Protein AF-A0AAJ1RWC3-F1 (afdb_monomer_lite)

Sequence (72 aa):
MQTQRAARAFGLALLLALSTVAAPASAQDAVQDPKQPSVDNPHMHFWGDSGLNNCWTHFDGNDSSGSASEGF

Structure (mmCIF, N/CA/C/O backbone):
data_AF-A0AAJ1RWC3-F1
#
_entry.id   AF-A0AAJ1RWC3-F1
#
loop_
_atom_site.group_PDB
_atom_site.id
_atom_site.type_symbol
_atom_site.label_atom_id
_atom_site.label_alt_id
_atom_site.label_comp_id
_atom_site.label_asym_id
_atom_site.label_entity_id
_atom_site.label_seq_id
_atom_site.pdbx_PDB_ins_code
_atom_site.Cartn_x
_atom_site.Cartn_y
_atom_site.Cartn_z
_atom_site.occupancy
_atom_site.B_iso_or_equiv
_atom_site.auth_seq_id
_atom_site.auth_comp_id
_atom_site.auth_asym_id
_atom_site.auth_atom_id
_atom_site.pdbx_PDB_model_num
ATOM 1 N N . MET A 1 1 ? -19.003 1.007 50.152 1.00 59.75 1 MET A N 1
ATOM 2 C CA . MET A 1 1 ? -18.183 0.024 49.396 1.00 59.75 1 MET A CA 1
ATOM 3 C C . MET A 1 1 ? -18.889 -0.533 48.149 1.00 59.75 1 MET A C 1
ATOM 5 O O . MET A 1 1 ? -18.241 -0.632 47.116 1.00 59.75 1 MET A O 1
ATOM 9 N N . GLN A 1 2 ? -20.189 -0.867 48.193 1.00 64.88 2 GLN A N 1
ATOM 10 C CA . GLN A 1 2 ? -20.948 -1.391 47.034 1.00 64.88 2 GLN A CA 1
ATOM 11 C C . GLN A 1 2 ? -21.127 -0.385 45.881 1.00 64.88 2 GLN A C 1
ATOM 13 O O . GLN A 1 2 ? -20.899 -0.732 44.726 1.00 64.88 2 GLN A O 1
ATOM 18 N N . THR A 1 3 ? -21.451 0.872 46.186 1.00 69.75 3 THR A N 1
ATOM 19 C CA . THR A 1 3 ? -21.633 1.954 45.197 1.00 69.75 3 THR A CA 1
ATOM 20 C C . THR A 1 3 ? -20.373 2.230 44.374 1.00 69.75 3 THR A C 1
ATOM 22 O O . THR A 1 3 ? -20.446 2.403 43.162 1.00 69.75 3 THR A O 1
ATOM 25 N N . GLN A 1 4 ? -19.196 2.169 45.000 1.00 70.62 4 GLN A N 1
ATOM 26 C CA . GLN A 1 4 ? -17.906 2.338 44.322 1.00 70.62 4 GLN A CA 1
ATOM 27 C C . GLN A 1 4 ? -17.563 1.162 43.391 1.00 70.62 4 GLN A C 1
ATOM 29 O O . GLN A 1 4 ? -16.915 1.359 42.366 1.00 70.62 4 GLN A O 1
ATOM 34 N N . ARG A 1 5 ? -18.005 -0.060 43.718 1.00 73.12 5 ARG A N 1
ATOM 35 C CA . ARG A 1 5 ? -17.872 -1.226 42.827 1.00 73.12 5 ARG A CA 1
ATOM 36 C C . ARG A 1 5 ? -18.831 -1.130 41.638 1.00 73.12 5 ARG A C 1
ATOM 38 O O . ARG A 1 5 ? -18.406 -1.376 40.515 1.00 73.12 5 ARG A O 1
ATOM 45 N N . ALA A 1 6 ? -20.073 -0.706 41.875 1.00 77.81 6 ALA A N 1
ATOM 46 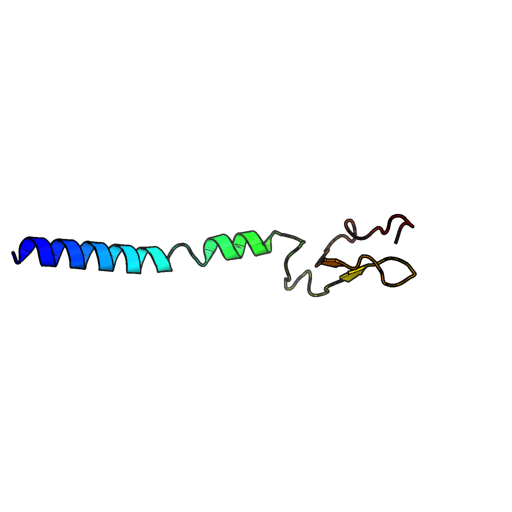C CA . ALA A 1 6 ? -21.070 -0.507 40.824 1.00 77.81 6 ALA A CA 1
ATOM 47 C C . ALA A 1 6 ? -20.647 0.581 39.822 1.00 77.81 6 ALA A C 1
ATOM 49 O O . ALA A 1 6 ? -20.711 0.354 38.620 1.00 77.81 6 ALA A O 1
ATOM 50 N N . ALA A 1 7 ? -20.124 1.714 40.304 1.00 84.88 7 ALA A N 1
ATOM 51 C CA . ALA A 1 7 ? -19.632 2.793 39.445 1.00 84.88 7 ALA A CA 1
ATOM 52 C C . ALA A 1 7 ? -18.456 2.352 38.552 1.00 84.88 7 ALA A C 1
ATOM 54 O O . ALA A 1 7 ? -18.415 2.681 37.369 1.00 84.88 7 ALA A O 1
ATOM 55 N N . ARG A 1 8 ? -17.519 1.557 39.093 1.00 84.00 8 ARG A N 1
ATOM 56 C CA . ARG A 1 8 ? -16.394 1.002 38.318 1.00 84.00 8 ARG A CA 1
ATOM 57 C C . ARG A 1 8 ? -16.855 -0.004 37.263 1.00 84.00 8 ARG A C 1
ATOM 59 O O . ARG A 1 8 ? -16.357 0.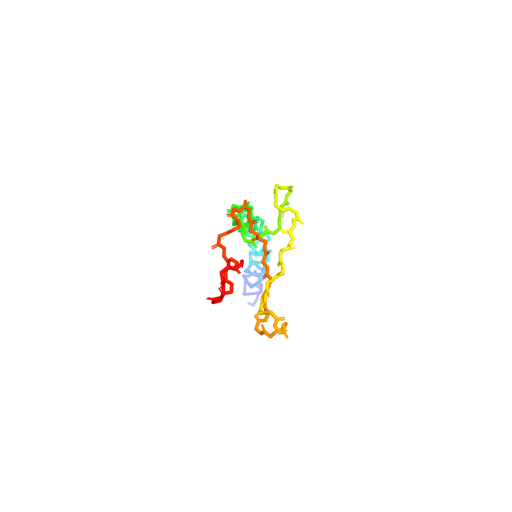035 36.144 1.00 84.00 8 ARG A O 1
ATOM 66 N N . ALA A 1 9 ? -17.808 -0.871 37.606 1.00 88.44 9 ALA A N 1
ATOM 67 C CA . ALA A 1 9 ? -18.386 -1.826 36.663 1.00 88.44 9 ALA A CA 1
ATOM 68 C C . ALA A 1 9 ? -19.119 -1.113 35.516 1.00 88.44 9 ALA A C 1
ATOM 70 O O . ALA A 1 9 ? -18.941 -1.477 34.358 1.00 88.44 9 ALA A O 1
ATOM 71 N N . PHE A 1 10 ? -19.867 -0.052 35.828 1.00 91.62 10 PHE A N 1
ATOM 72 C CA . PHE A 1 10 ? -20.530 0.778 34.824 1.00 91.62 10 PHE A CA 1
ATOM 73 C C . PHE A 1 10 ? -19.535 1.483 33.898 1.00 91.62 10 PHE A C 1
ATOM 75 O O . PHE A 1 10 ? -19.711 1.463 32.685 1.00 91.62 10 PHE A O 1
ATOM 82 N N . GLY A 1 11 ? -18.465 2.061 34.455 1.00 92.12 11 GLY A N 1
ATOM 83 C CA . GLY A 1 11 ? -17.413 2.701 33.663 1.00 92.12 11 GLY A CA 1
ATOM 84 C C . GLY A 1 11 ? -16.717 1.724 32.712 1.00 92.12 11 GLY A C 1
ATOM 85 O O . GLY A 1 11 ? -16.530 2.039 31.542 1.00 92.12 11 GLY A O 1
ATOM 86 N N . LEU A 1 12 ? -16.399 0.514 33.185 1.00 91.06 12 LEU A N 1
ATOM 87 C CA . LEU A 1 12 ? -15.820 -0.539 32.345 1.00 91.06 12 LEU A CA 1
ATOM 88 C C . LEU A 1 12 ? -16.782 -0.989 31.240 1.00 91.06 12 LEU A C 1
ATOM 90 O O . LEU A 1 12 ? -16.366 -1.098 30.091 1.00 91.06 12 LEU A O 1
ATOM 94 N N . ALA A 1 13 ? -18.061 -1.204 31.562 1.00 90.00 13 ALA A N 1
ATOM 95 C CA . ALA A 1 13 ? -19.071 -1.591 30.579 1.00 90.00 13 ALA A CA 1
ATOM 96 C C . ALA A 1 13 ? -19.267 -0.516 29.499 1.00 90.00 13 ALA A C 1
ATOM 98 O O . ALA A 1 13 ? -19.377 -0.841 28.320 1.00 90.00 13 ALA A O 1
ATOM 99 N N . LEU A 1 14 ? -19.249 0.762 29.885 1.00 88.56 14 LEU A N 1
ATOM 100 C CA . LEU A 1 14 ? -19.349 1.878 28.950 1.00 88.56 14 LEU A CA 1
ATOM 101 C C . LEU A 1 14 ? -18.122 1.958 28.027 1.00 88.56 14 LEU A C 1
ATOM 103 O O . LEU A 1 14 ? -18.286 2.126 26.823 1.00 88.56 14 LEU A O 1
ATOM 107 N N . LEU A 1 15 ? -16.909 1.783 28.564 1.00 86.62 15 LEU A N 1
ATOM 108 C CA . LEU A 1 15 ? -15.674 1.746 27.768 1.00 86.62 15 LEU A CA 1
ATOM 109 C C . LEU A 1 15 ? -15.661 0.576 26.771 1.00 86.62 15 LEU A C 1
ATOM 111 O O . LEU A 1 15 ? -15.280 0.764 25.619 1.00 86.62 15 LEU A O 1
ATOM 115 N N . LEU A 1 16 ? -16.114 -0.608 27.197 1.00 85.31 16 LEU A N 1
ATOM 116 C CA . LEU A 1 16 ? -16.266 -1.793 26.343 1.00 85.31 16 LEU A CA 1
ATOM 117 C C . LEU A 1 16 ? -17.348 -1.618 25.270 1.00 85.31 16 LEU A C 1
ATOM 119 O O . LEU A 1 16 ? -17.196 -2.119 24.163 1.00 85.31 16 LEU A O 1
ATOM 123 N N . ALA A 1 17 ? -18.436 -0.909 25.571 1.00 83.00 17 ALA A N 1
ATOM 124 C CA . ALA A 1 17 ? -19.455 -0.602 24.574 1.00 83.00 17 ALA A CA 1
ATOM 125 C C . ALA A 1 17 ? -18.922 0.400 23.534 1.00 83.00 17 ALA A C 1
ATOM 127 O O . ALA A 1 17 ? -19.045 0.174 22.332 1.00 83.00 17 ALA A O 1
ATOM 128 N N . LEU A 1 18 ? -18.264 1.473 23.984 1.00 77.88 18 LEU A N 1
ATOM 129 C CA . LEU A 1 18 ? -17.716 2.523 23.119 1.00 77.88 18 LEU A CA 1
ATOM 130 C C . LEU A 1 18 ? -16.584 2.027 22.209 1.00 77.88 18 LEU A C 1
ATOM 132 O O . LEU A 1 18 ? -16.466 2.507 21.082 1.00 77.88 18 LEU A O 1
ATOM 136 N N . SER A 1 19 ? -15.783 1.052 22.650 1.00 70.25 19 SER A N 1
ATOM 137 C CA . SER A 1 19 ? -14.701 0.490 21.829 1.00 70.25 19 SER A CA 1
ATOM 138 C C . SER A 1 19 ? -15.197 -0.240 20.575 1.00 70.25 19 SER A C 1
ATOM 140 O O . SER A 1 19 ? -14.440 -0.381 19.618 1.00 70.25 19 SER A O 1
ATOM 142 N N . THR A 1 20 ? -16.463 -0.669 20.541 1.00 66.00 20 THR A N 1
ATOM 143 C CA . THR A 1 20 ? -17.038 -1.409 19.402 1.00 66.00 20 THR A CA 1
ATOM 144 C C . THR A 1 20 ? -17.690 -0.522 18.337 1.00 66.00 20 THR A C 1
ATOM 146 O O . THR A 1 20 ? -17.875 -0.971 17.210 1.00 66.00 20 THR A O 1
ATOM 149 N N . VAL A 1 21 ? -18.011 0.741 18.649 1.00 62.72 21 VAL A N 1
ATOM 150 C CA . VAL A 1 21 ? -18.824 1.609 17.768 1.00 62.72 21 VAL A CA 1
ATOM 151 C C . VAL A 1 21 ? -17.974 2.461 16.814 1.00 62.72 21 VAL A C 1
ATOM 153 O O . VAL A 1 21 ? -18.449 2.845 15.751 1.00 62.72 21 VAL A O 1
ATOM 156 N N . ALA A 1 22 ? -16.705 2.725 17.138 1.00 55.50 22 ALA A N 1
ATOM 157 C CA . ALA A 1 22 ? -15.851 3.616 16.338 1.00 55.50 22 ALA A CA 1
ATOM 158 C C . ALA A 1 22 ? -14.927 2.903 15.331 1.00 55.50 22 ALA A C 1
ATOM 160 O O . ALA A 1 22 ? -14.353 3.557 14.467 1.00 55.50 22 ALA A O 1
ATOM 161 N N . ALA A 1 23 ? -14.774 1.580 15.422 1.00 53.56 23 ALA A N 1
ATOM 162 C CA . ALA A 1 23 ? -13.875 0.819 14.552 1.00 53.56 23 ALA A CA 1
ATOM 163 C C . ALA A 1 23 ? -14.313 0.707 13.069 1.00 53.56 23 ALA A C 1
ATOM 165 O O . ALA A 1 23 ? -13.431 0.697 12.213 1.00 53.56 23 ALA A O 1
ATOM 166 N N . PRO A 1 24 ? -15.616 0.626 12.711 1.00 53.78 24 PRO A N 1
ATOM 167 C CA . PRO A 1 24 ? -15.992 0.376 11.315 1.00 53.78 24 PRO A CA 1
ATOM 168 C C . PRO A 1 24 ? -15.942 1.622 10.421 1.00 53.78 24 PRO A C 1
ATOM 170 O O . PRO A 1 24 ? -15.664 1.499 9.235 1.00 53.78 24 PRO A O 1
ATOM 173 N N . ALA A 1 25 ? -16.202 2.818 10.962 1.00 55.25 25 ALA A N 1
ATOM 174 C CA . ALA A 1 25 ? -16.359 4.026 10.145 1.00 55.25 25 ALA A CA 1
ATOM 175 C C . ALA A 1 25 ? -15.019 4.578 9.625 1.00 55.25 25 ALA A C 1
ATOM 177 O O . ALA A 1 25 ? -14.929 5.007 8.480 1.00 55.25 25 ALA A O 1
ATOM 178 N N . SER A 1 26 ? -13.953 4.512 10.426 1.00 54.94 26 SER A N 1
ATOM 179 C CA . SER A 1 26 ? -12.601 4.920 10.011 1.00 54.94 26 SER A CA 1
ATOM 180 C C . SER A 1 26 ? -11.928 3.920 9.062 1.00 54.94 26 SER A C 1
ATOM 182 O O . SER A 1 26 ? -11.006 4.294 8.346 1.00 54.94 26 SER A O 1
ATOM 184 N N . ALA A 1 27 ? -12.416 2.677 8.989 1.00 53.84 27 ALA A N 1
ATOM 185 C CA . ALA A 1 27 ? -12.026 1.726 7.947 1.00 53.84 27 ALA A CA 1
ATOM 186 C C . ALA A 1 27 ? -12.724 2.006 6.601 1.00 53.84 27 ALA A C 1
ATOM 188 O O . ALA A 1 27 ? -12.243 1.569 5.561 1.00 53.84 27 ALA A O 1
ATOM 189 N N . GLN A 1 28 ? -13.842 2.741 6.602 1.00 53.38 28 GLN A N 1
ATOM 190 C CA . GLN A 1 28 ? -14.521 3.153 5.370 1.00 53.38 28 GLN A CA 1
ATOM 191 C C . GLN A 1 28 ? -13.899 4.402 4.741 1.00 53.38 28 GLN A C 1
ATOM 193 O O . GLN A 1 28 ? -13.990 4.5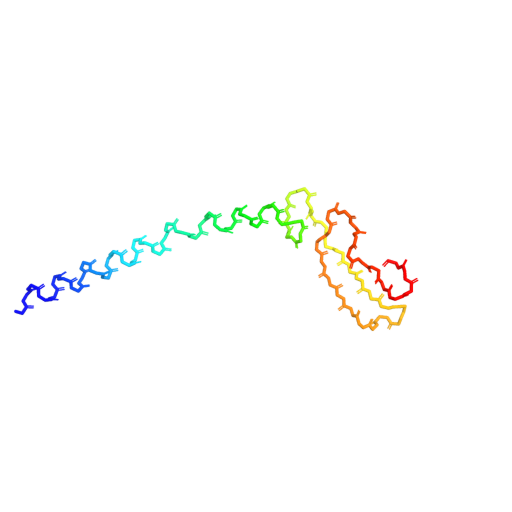64 3.532 1.00 53.38 28 GLN A O 1
ATOM 198 N N . ASP A 1 29 ? -13.221 5.254 5.511 1.00 52.53 29 ASP A N 1
ATOM 199 C CA . ASP A 1 29 ? -12.424 6.353 4.943 1.00 52.53 29 ASP A CA 1
ATOM 200 C C . ASP A 1 29 ? -11.214 5.811 4.153 1.00 52.53 29 ASP A C 1
ATOM 202 O O . ASP A 1 29 ? -10.857 6.333 3.101 1.00 52.53 29 ASP A O 1
ATOM 206 N N . ALA A 1 30 ? -10.681 4.652 4.565 1.00 53.75 30 ALA A N 1
ATOM 207 C CA . ALA A 1 30 ? -9.693 3.887 3.801 1.00 53.75 30 ALA A CA 1
ATOM 208 C C . ALA A 1 30 ? -10.232 3.338 2.460 1.00 53.75 30 ALA A C 1
ATOM 210 O O . ALA A 1 30 ? -9.437 2.965 1.606 1.00 53.75 30 ALA A O 1
ATOM 211 N N . VAL A 1 31 ? -11.556 3.317 2.233 1.00 55.81 31 VAL A N 1
ATOM 212 C CA . VAL A 1 31 ? -12.150 2.973 0.921 1.00 55.81 31 VAL A CA 1
ATOM 213 C C . VAL A 1 31 ? -11.919 4.091 -0.101 1.00 55.81 31 VAL A C 1
ATOM 215 O O . VAL A 1 31 ? -11.964 3.832 -1.299 1.00 55.81 31 VAL A O 1
ATOM 218 N N . GLN A 1 32 ? -11.682 5.329 0.346 1.00 63.34 32 GLN A N 1
ATOM 219 C CA . GLN A 1 32 ? -11.391 6.463 -0.538 1.00 63.34 32 GLN A CA 1
ATOM 220 C C . GLN A 1 32 ? -9.896 6.695 -0.746 1.00 63.34 32 GLN A C 1
ATOM 222 O O . GLN A 1 32 ? -9.536 7.487 -1.613 1.00 63.34 32 GLN A O 1
ATOM 227 N N . ASP A 1 33 ? -9.030 6.043 0.031 1.00 73.06 33 ASP A N 1
ATOM 228 C CA . ASP A 1 33 ? -7.592 6.153 -0.160 1.00 73.06 33 ASP A CA 1
ATOM 229 C C . ASP A 1 33 ? -7.186 5.315 -1.388 1.00 73.06 33 ASP A C 1
ATOM 231 O O . ASP A 1 33 ? -7.227 4.083 -1.321 1.00 73.06 33 ASP A O 1
ATOM 235 N N . PRO A 1 34 ? -6.762 5.933 -2.513 1.00 73.75 34 PRO A N 1
ATOM 236 C CA . PRO A 1 34 ? -6.355 5.200 -3.716 1.00 73.75 34 PRO A CA 1
ATOM 237 C C . PRO A 1 34 ? -5.167 4.269 -3.453 1.00 73.75 34 PRO A C 1
ATOM 239 O O . PRO A 1 3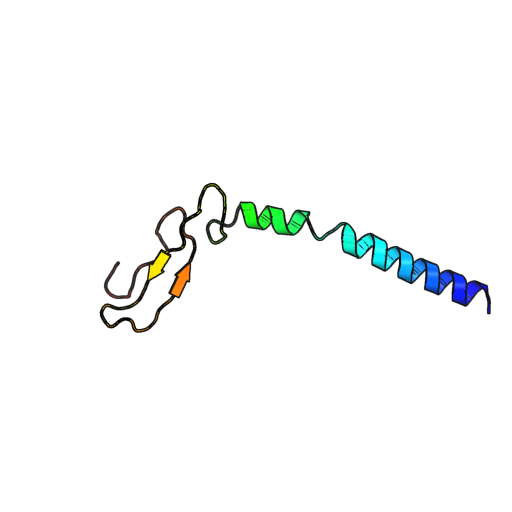4 ? -4.895 3.374 -4.248 1.00 73.75 34 PRO A O 1
ATOM 242 N N . LYS A 1 35 ? -4.479 4.511 -2.332 1.00 75.50 35 LYS A N 1
ATOM 243 C CA . LYS A 1 35 ? -3.3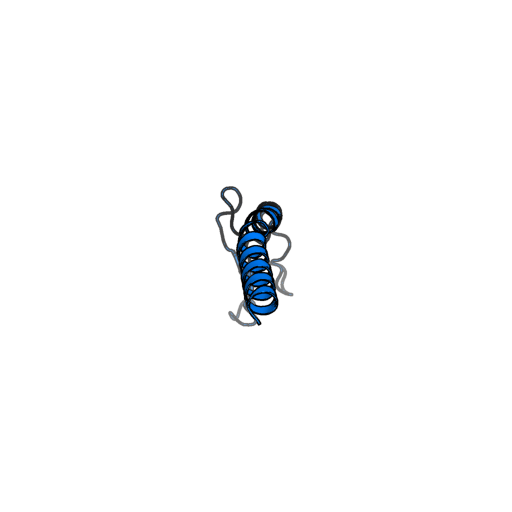07 3.811 -1.823 1.00 75.50 35 LYS A CA 1
ATOM 244 C C . LYS A 1 35 ? -3.634 2.514 -1.091 1.00 75.50 35 LYS A C 1
ATOM 246 O O . LYS A 1 35 ? -2.716 1.768 -0.737 1.00 75.50 35 LYS A O 1
ATOM 251 N N . GLN A 1 36 ? -4.917 2.251 -0.849 1.00 80.50 36 GLN A N 1
ATOM 252 C CA . GLN A 1 36 ? -5.403 1.053 -0.180 1.00 80.50 36 GLN A CA 1
ATOM 253 C C . GLN A 1 36 ? -5.993 0.056 -1.182 1.00 80.50 36 GLN A C 1
ATOM 255 O O . GLN A 1 36 ? -6.555 0.450 -2.206 1.00 80.50 36 GLN A O 1
ATOM 260 N N . PRO A 1 37 ? -5.904 -1.249 -0.881 1.00 82.56 37 PRO A N 1
ATOM 261 C CA . PRO A 1 37 ? -6.553 -2.278 -1.679 1.00 82.56 37 PRO A CA 1
ATOM 262 C C . PRO A 1 37 ? -8.070 -2.091 -1.677 1.00 82.56 37 PRO A C 1
ATOM 264 O O . PRO A 1 37 ? -8.696 -1.966 -0.621 1.00 82.56 37 PRO A O 1
ATOM 267 N N . SER A 1 38 ? -8.677 -2.151 -2.858 1.00 79.88 38 SER A N 1
ATOM 268 C CA . SER A 1 38 ? -10.130 -2.089 -3.012 1.00 79.88 38 SER A CA 1
ATOM 269 C C . SER A 1 38 ? -10.602 -2.955 -4.179 1.00 79.88 38 SER A C 1
ATOM 271 O O . SER A 1 38 ? -9.798 -3.498 -4.937 1.00 79.88 38 SER A O 1
ATOM 273 N N . VAL A 1 39 ? -11.922 -3.104 -4.318 1.00 82.50 39 VAL A N 1
ATOM 274 C CA . VAL A 1 39 ? -12.524 -3.793 -5.474 1.00 82.50 39 VAL A CA 1
ATOM 275 C C . VAL A 1 39 ? -12.128 -3.118 -6.789 1.00 82.50 39 VAL A C 1
ATOM 277 O O . VAL A 1 39 ? -11.892 -3.814 -7.774 1.00 82.50 39 VAL A O 1
ATOM 280 N N . ASP A 1 40 ? -12.011 -1.789 -6.784 1.00 80.88 40 ASP A N 1
ATOM 281 C CA . ASP A 1 40 ? -11.680 -0.994 -7.966 1.00 80.88 40 ASP A CA 1
ATOM 282 C C . ASP A 1 40 ? -10.161 -0.800 -8.151 1.00 80.88 40 ASP A C 1
ATOM 284 O O . ASP A 1 40 ? -9.721 -0.466 -9.248 1.00 80.88 40 ASP A O 1
ATOM 288 N N . ASN A 1 41 ? -9.349 -1.060 -7.115 1.00 80.12 41 ASN A N 1
ATOM 289 C CA . ASN A 1 41 ? -7.883 -1.056 -7.173 1.00 80.12 41 ASN A CA 1
ATOM 290 C C . ASN A 1 41 ? -7.279 -2.360 -6.600 1.00 80.12 41 ASN A C 1
ATOM 292 O O . ASN A 1 41 ? -6.710 -2.364 -5.501 1.00 80.12 41 ASN A O 1
ATOM 296 N N . PRO A 1 42 ? -7.424 -3.499 -7.306 1.00 83.75 42 PRO A N 1
ATOM 297 C CA . PRO A 1 42 ? -7.006 -4.806 -6.797 1.00 83.75 42 PRO A CA 1
ATOM 298 C C . PRO A 1 42 ? -5.514 -5.101 -7.013 1.00 83.75 42 PRO A C 1
ATOM 300 O O . PRO A 1 42 ? -5.006 -6.106 -6.511 1.00 83.75 42 PRO A O 1
ATOM 303 N N . HIS A 1 43 ? -4.811 -4.272 -7.786 1.00 82.50 43 HIS A N 1
ATOM 304 C CA . HIS A 1 43 ? -3.436 -4.528 -8.192 1.00 82.50 43 HIS A CA 1
ATOM 305 C C . HIS A 1 43 ? -2.452 -3.726 -7.340 1.00 82.50 43 HIS A C 1
ATOM 307 O O . HIS A 1 43 ? -2.508 -2.503 -7.263 1.00 82.50 43 HIS A O 1
ATOM 313 N N . MET A 1 44 ? -1.525 -4.442 -6.703 1.00 82.81 44 MET A N 1
ATOM 314 C CA . MET A 1 44 ? -0.353 -3.840 -6.080 1.00 82.81 44 MET A CA 1
ATOM 315 C C . MET A 1 44 ? 0.750 -3.744 -7.127 1.00 82.81 44 MET A C 1
ATOM 317 O O . MET A 1 44 ? 1.088 -4.733 -7.780 1.00 82.81 44 MET A O 1
ATOM 321 N N . HIS A 1 45 ? 1.335 -2.566 -7.241 1.00 81.44 45 HIS A N 1
ATOM 322 C CA . HIS A 1 45 ? 2.456 -2.298 -8.118 1.00 81.44 45 HIS A CA 1
ATOM 323 C C . HIS A 1 45 ? 3.763 -2.357 -7.321 1.00 81.44 45 HIS A C 1
ATOM 325 O O . HIS A 1 45 ? 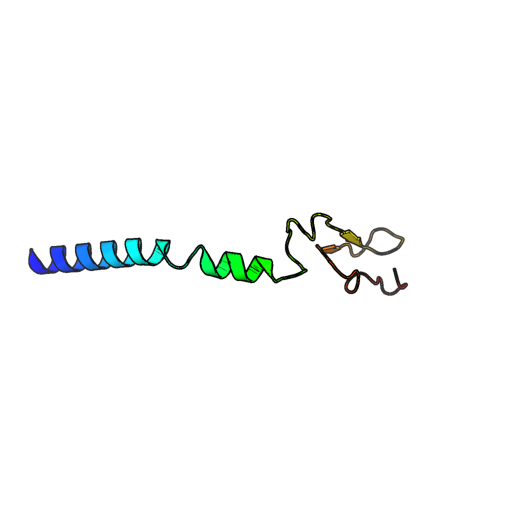3.808 -2.057 -6.121 1.00 81.44 45 HIS A O 1
ATOM 331 N N . PHE A 1 46 ? 4.825 -2.781 -8.000 1.00 78.38 46 PHE A N 1
ATOM 332 C CA . PHE A 1 46 ? 6.174 -2.886 -7.461 1.00 78.38 46 PHE A CA 1
ATOM 333 C C . PHE A 1 46 ? 7.093 -2.028 -8.317 1.00 78.38 46 PHE A C 1
ATOM 335 O O . PHE A 1 46 ? 7.168 -2.236 -9.527 1.00 78.38 46 PHE A O 1
ATOM 342 N N . TRP A 1 47 ? 7.812 -1.111 -7.680 1.00 78.69 47 TRP A N 1
ATOM 343 C CA . TRP A 1 47 ? 8.786 -0.253 -8.342 1.00 78.69 47 TRP A CA 1
ATOM 344 C C . TRP A 1 47 ? 10.136 -0.376 -7.661 1.00 78.69 47 TRP A C 1
ATOM 346 O O . TRP A 1 47 ? 10.246 -0.735 -6.485 1.00 78.69 47 TRP A O 1
ATOM 356 N N . GLY A 1 48 ? 11.165 -0.065 -8.426 1.00 76.31 48 GLY A N 1
ATOM 357 C CA . GLY A 1 48 ? 12.542 -0.027 -7.985 1.00 76.31 48 GLY A CA 1
ATOM 358 C C . GLY A 1 48 ? 13.420 0.476 -9.117 1.00 76.31 48 GLY A C 1
ATOM 359 O O . GLY A 1 48 ? 12.961 0.687 -10.239 1.00 76.31 48 GLY A O 1
ATOM 360 N N . ASP A 1 49 ? 14.692 0.668 -8.810 1.00 79.00 49 ASP A N 1
ATOM 361 C CA . ASP A 1 49 ? 15.693 0.984 -9.819 1.00 79.00 49 ASP A CA 1
ATOM 362 C C . ASP A 1 49 ? 15.932 -0.205 -10.772 1.00 79.00 49 ASP A C 1
ATOM 364 O O . ASP A 1 49 ? 15.643 -1.357 -10.430 1.00 79.00 49 ASP A O 1
ATOM 368 N N . SER A 1 50 ? 16.537 0.050 -11.935 1.00 79.31 50 SER A N 1
ATOM 369 C CA . SER A 1 50 ? 16.982 -0.970 -12.896 1.00 79.31 50 SER A CA 1
ATOM 370 C C . SER A 1 50 ? 17.825 -2.087 -12.249 1.00 79.31 50 SER A C 1
ATOM 372 O O . SER A 1 50 ? 17.798 -3.237 -12.692 1.00 79.31 50 SER A O 1
ATOM 374 N N . GLY A 1 51 ? 18.552 -1.774 -11.169 1.00 83.62 51 GLY A N 1
ATOM 375 C CA . GLY A 1 51 ? 19.308 -2.740 -10.367 1.00 83.62 51 GLY A CA 1
ATOM 376 C C . GLY A 1 51 ? 18.518 -3.482 -9.277 1.00 83.62 51 GLY A C 1
ATOM 377 O O . GLY A 1 51 ? 19.146 -4.158 -8.463 1.00 83.62 51 GLY A O 1
ATOM 378 N N . LEU A 1 52 ? 17.188 -3.339 -9.210 1.00 76.31 52 LEU A N 1
ATOM 379 C CA . LEU A 1 52 ? 16.320 -3.829 -8.122 1.00 76.31 52 LEU A CA 1
ATOM 380 C C . LEU A 1 52 ? 16.737 -3.322 -6.729 1.00 76.31 52 LEU A C 1
ATOM 382 O O . LEU A 1 52 ? 16.541 -3.992 -5.714 1.00 76.31 52 LEU A O 1
ATOM 386 N N . ASN A 1 53 ? 17.337 -2.134 -6.683 1.00 78.75 53 ASN A N 1
ATOM 387 C CA . ASN A 1 53 ? 17.631 -1.417 -5.448 1.00 78.75 53 ASN A CA 1
ATOM 388 C C . ASN A 1 53 ? 16.557 -0.352 -5.205 1.00 78.75 53 ASN A C 1
ATOM 390 O O . ASN A 1 53 ? 15.909 0.102 -6.145 1.00 78.75 53 ASN A O 1
ATOM 394 N N . ASN A 1 54 ? 16.400 0.071 -3.945 1.00 75.88 54 ASN A N 1
ATOM 395 C CA . ASN A 1 54 ? 15.383 1.045 -3.528 1.00 75.88 54 ASN A CA 1
ATOM 396 C C . ASN A 1 54 ? 13.971 0.640 -3.970 1.00 75.88 54 ASN A C 1
ATOM 398 O O . ASN A 1 54 ? 13.338 1.343 -4.743 1.00 75.88 54 ASN A O 1
ATOM 402 N N . CYS A 1 55 ? 13.483 -0.505 -3.499 1.00 80.81 55 CYS A N 1
ATOM 403 C CA . CYS A 1 55 ? 12.167 -1.001 -3.889 1.00 80.81 55 CYS A CA 1
ATOM 404 C C . CYS A 1 55 ? 11.057 -0.434 -2.998 1.00 80.81 55 CYS A C 1
ATOM 406 O O . CYS A 1 55 ? 11.209 -0.368 -1.775 1.00 80.81 55 CYS A O 1
ATOM 408 N N . TRP A 1 56 ? 9.909 -0.115 -3.589 1.00 78.25 56 TRP A N 1
ATOM 409 C CA . TRP A 1 56 ? 8.676 0.178 -2.860 1.00 78.25 56 TRP A CA 1
ATOM 410 C C . TRP A 1 56 ? 7.473 -0.473 -3.536 1.00 78.25 56 TRP A C 1
ATOM 412 O O . TRP A 1 56 ? 7.510 -0.867 -4.701 1.00 78.25 56 TRP A O 1
ATOM 422 N N . THR A 1 57 ? 6.399 -0.620 -2.764 1.00 79.69 57 THR A N 1
ATOM 423 C CA . THR A 1 57 ? 5.149 -1.224 -3.229 1.00 79.69 57 THR A CA 1
ATOM 424 C C . THR A 1 57 ? 3.966 -0.386 -2.801 1.00 79.69 57 THR A C 1
ATOM 426 O O . THR A 1 57 ? 3.974 0.221 -1.726 1.00 79.69 57 THR A O 1
ATOM 429 N N . HIS A 1 58 ? 2.961 -0.323 -3.666 1.00 78.50 58 HIS A N 1
ATOM 430 C CA . HIS A 1 58 ? 1.804 0.532 -3.471 1.00 78.50 58 HIS A CA 1
ATOM 431 C C . HIS A 1 58 ? 0.625 0.101 -4.336 1.00 78.50 58 HIS A C 1
ATOM 433 O O . HIS A 1 58 ? 0.823 -0.397 -5.442 1.00 78.50 58 HIS A O 1
ATOM 439 N N . PHE A 1 59 ? -0.592 0.341 -3.858 1.00 80.38 59 PHE A N 1
ATOM 440 C CA . PHE A 1 59 ? -1.780 0.350 -4.707 1.00 80.38 59 PHE A CA 1
ATOM 441 C C . PHE A 1 59 ? -1.881 1.752 -5.310 1.00 80.38 59 PHE A C 1
ATOM 443 O O . PHE A 1 59 ? -1.869 2.722 -4.568 1.00 80.38 59 PHE A O 1
ATOM 450 N N . ASP A 1 60 ? -1.921 1.902 -6.630 1.00 74.31 60 ASP A N 1
ATOM 451 C CA . ASP A 1 60 ? -2.062 3.223 -7.256 1.00 74.31 60 ASP A CA 1
ATOM 452 C C . ASP A 1 60 ? -3.113 3.140 -8.358 1.00 74.31 60 ASP A C 1
ATOM 454 O O . ASP A 1 60 ? -2.878 2.551 -9.406 1.00 74.31 60 ASP A O 1
ATOM 458 N N . GLY A 1 61 ? -4.291 3.713 -8.113 1.00 66.81 61 GLY A N 1
ATOM 459 C CA . GLY A 1 61 ? -5.375 3.713 -9.096 1.00 66.81 61 GLY A CA 1
ATOM 460 C C . GLY A 1 61 ? -5.116 4.620 -10.308 1.00 66.81 61 GLY A C 1
ATOM 461 O O . GLY A 1 61 ? -5.865 4.545 -11.278 1.00 66.81 61 GLY A O 1
ATOM 462 N N . ASN A 1 62 ? -4.098 5.490 -10.258 1.00 66.12 62 ASN A N 1
ATOM 463 C CA . ASN A 1 62 ? -3.800 6.478 -11.302 1.00 66.12 62 ASN A CA 1
ATOM 464 C C . ASN A 1 62 ? -2.301 6.535 -11.674 1.00 66.12 62 ASN A C 1
ATOM 466 O O . ASN A 1 62 ? -1.865 7.501 -12.297 1.00 66.12 62 ASN A O 1
ATOM 470 N N . ASP A 1 63 ? -1.528 5.519 -11.286 1.00 61.53 63 ASP A N 1
ATOM 471 C CA . ASP A 1 63 ? -0.134 5.272 -11.690 1.00 61.53 63 ASP A CA 1
ATOM 472 C C . ASP A 1 63 ? 0.794 6.505 -11.618 1.00 61.53 63 ASP A C 1
ATOM 474 O O . ASP A 1 63 ? 1.561 6.799 -12.532 1.00 61.53 63 ASP A O 1
ATOM 478 N N . SER A 1 64 ? 0.695 7.292 -10.542 1.00 61.16 64 SER A N 1
ATOM 479 C CA . SER A 1 64 ? 1.370 8.594 -10.437 1.00 61.16 64 SER A CA 1
ATOM 480 C C . SER A 1 64 ? 2.452 8.655 -9.355 1.00 61.16 64 SER A C 1
ATOM 482 O O . SER A 1 64 ? 3.131 9.676 -9.237 1.00 61.16 64 SER A O 1
ATOM 484 N N . SER A 1 65 ? 2.624 7.596 -8.560 1.00 62.12 65 SER A N 1
ATOM 485 C CA . SER A 1 65 ? 3.594 7.541 -7.450 1.00 62.12 65 SER A CA 1
ATOM 486 C C . SER A 1 65 ? 4.869 6.747 -7.781 1.00 62.12 65 SER A C 1
ATOM 488 O O . SER A 1 65 ? 5.708 6.549 -6.902 1.00 62.12 65 SER A O 1
ATOM 490 N N . GLY A 1 66 ? 4.984 6.249 -9.014 1.00 59.47 66 GLY A N 1
ATOM 491 C CA . GLY A 1 66 ? 5.884 5.156 -9.378 1.00 59.47 66 GLY A CA 1
ATOM 492 C C . GLY A 1 66 ? 7.268 5.524 -9.890 1.00 59.47 66 GLY A C 1
ATOM 493 O O . GLY A 1 66 ? 8.134 4.660 -9.868 1.00 59.47 66 GLY A O 1
ATOM 494 N N . SER A 1 67 ? 7.516 6.775 -10.283 1.00 58.34 67 SER A N 1
ATOM 495 C CA . SER A 1 67 ? 8.738 7.097 -11.020 1.00 58.34 67 SER A CA 1
ATOM 496 C C . SER A 1 67 ? 9.997 6.888 -10.180 1.00 58.34 67 SER A C 1
ATOM 498 O O . SER A 1 67 ? 10.309 7.681 -9.288 1.00 58.34 67 SER A O 1
ATOM 500 N N . ALA A 1 68 ? 10.780 5.863 -10.529 1.00 59.91 68 ALA A N 1
ATOM 501 C CA . ALA A 1 68 ? 12.215 5.868 -10.255 1.00 59.91 68 ALA A CA 1
ATOM 502 C C . ALA A 1 68 ? 12.818 7.212 -10.710 1.00 59.91 68 ALA A C 1
ATOM 504 O O . ALA A 1 68 ? 12.269 7.870 -11.596 1.00 59.91 68 ALA A O 1
ATOM 505 N N . SER A 1 69 ? 13.977 7.619 -10.179 1.00 60.47 69 SER A N 1
ATOM 506 C CA . SER A 1 69 ? 14.701 8.804 -10.688 1.00 60.47 69 SER A CA 1
ATOM 507 C C . SER A 1 69 ? 14.941 8.746 -12.210 1.00 60.47 69 SER A C 1
ATOM 509 O O . SER A 1 69 ? 15.190 9.771 -12.839 1.00 60.47 69 SER A O 1
ATOM 511 N N . GLU A 1 70 ? 14.854 7.542 -12.783 1.00 64.62 70 GLU A N 1
ATOM 512 C CA . GLU A 1 70 ? 14.977 7.210 -14.204 1.00 64.62 70 GLU A CA 1
ATOM 513 C C . GLU A 1 70 ? 13.653 7.320 -15.001 1.00 64.62 70 GLU A C 1
ATOM 515 O O . GLU A 1 70 ? 13.694 7.348 -16.227 1.00 64.62 70 GLU A O 1
ATOM 520 N N . GLY A 1 71 ? 12.497 7.451 -14.334 1.00 57.22 71 GLY A N 1
ATOM 521 C CA . GLY A 1 71 ? 11.212 7.817 -14.946 1.00 57.22 71 GLY A CA 1
ATOM 522 C C . GLY A 1 71 ? 10.265 6.679 -15.360 1.00 57.22 71 GLY A C 1
ATOM 523 O O . GLY A 1 71 ? 9.617 6.826 -16.395 1.00 57.22 71 GLY A O 1
ATOM 524 N N . PHE A 1 72 ? 10.150 5.591 -14.585 1.00 53.81 72 PHE A N 1
ATOM 525 C CA . PHE A 1 72 ? 9.185 4.497 -14.832 1.00 53.81 72 PHE A CA 1
ATOM 526 C C . PHE A 1 72 ? 8.056 4.469 -13.815 1.00 53.81 72 PHE A C 1
ATOM 528 O O . PHE A 1 72 ? 8.392 4.341 -12.622 1.00 53.81 72 PHE A O 1
#

Foldseek 3Di:
DVVVVVVVVVVVVVVVVVVPPPPPPVVVVLVPVQFHDDPQQPDKDWEDDPVNPPIDITGHNPPDPHQDVPGD

pLDDT: mean 72.4, std 11.65, range [52.53, 92.12]

Secondary structure (DSSP, 8-state):
-HHHHHHHHHHHHHHHHHHHHSHHHHHHHTTS-TTS--SS--PEEEE--TTS-S-EEEE-TTS-S---TT--

Radius of gyration: 22.84 Å; chains: 1; bounding box: 41×14×64 Å